Protein AF-A0A928WT22-F1 (afdb_monomer_lite)

Sequence (74 aa):
MANTPVTVDIQILKSLIKESVREVLKEEWFGLWQSFIPEVSDAEQAEIDQMSGCPSDYDADDFIDMTGWLADEG

pLDDT: mean 84.65, std 9.91, range [53.38, 95.5]

Secondary structure (DSSP, 8-state):
---------HHHHHHHHHHHHHHHHHHHHHHHHHHHSPP--HHHHHHHHHHH--GGG--GGG-----GGGGG--

Radius of gyration: 24.58 Å; chains: 1; bounding box: 57×46×50 Å

Foldseek 3Di:
DDDDDDDDDPVNVVVVVVVVVVVVCVVVVVVVVVVPDDDDDPVRVVVCCVVPNDPVPDDPVPDDPPCPVVVPPD

Structure (mmCIF, N/CA/C/O backbone):
data_AF-A0A928WT22-F1
#
_entry.id   AF-A0A928WT22-F1
#
loop_
_atom_site.group_PDB
_atom_site.id
_atom_site.type_symbol
_atom_site.label_atom_id
_atom_site.label_alt_id
_atom_site.label_comp_id
_atom_site.label_asym_id
_atom_site.label_entity_id
_atom_site.label_seq_id
_atom_site.pdbx_PDB_ins_code
_atom_site.Cartn_x
_atom_site.Cartn_y
_atom_site.Cartn_z
_atom_site.occupancy
_atom_site.B_iso_or_equiv
_atom_site.auth_seq_id
_atom_site.auth_comp_id
_atom_site.auth_asym_id
_atom_site.auth_atom_id
_atom_site.pdbx_PDB_model_num
ATOM 1 N N . MET A 1 1 ? -39.927 13.884 29.766 1.00 53.38 1 MET A N 1
ATOM 2 C CA . MET A 1 1 ? -39.404 12.739 28.991 1.00 53.38 1 MET A CA 1
ATOM 3 C C . MET A 1 1 ? -38.399 12.035 29.883 1.00 53.38 1 MET A C 1
ATOM 5 O O . MET A 1 1 ? -37.482 12.695 30.350 1.00 53.38 1 MET A O 1
ATOM 9 N N . ALA A 1 2 ? -38.644 10.779 30.255 1.00 58.72 2 ALA A N 1
ATOM 10 C CA . ALA A 1 2 ? -37.740 10.048 31.139 1.00 58.72 2 ALA A CA 1
ATOM 11 C C . ALA A 1 2 ? -36.482 9.650 30.353 1.00 58.72 2 ALA A C 1
ATOM 13 O O . ALA A 1 2 ? -36.602 9.023 29.304 1.00 58.72 2 ALA A O 1
ATOM 14 N N . ASN A 1 3 ? -35.299 10.029 30.842 1.00 67.69 3 ASN A N 1
ATOM 15 C CA . ASN A 1 3 ? -34.028 9.539 30.313 1.00 67.69 3 ASN A CA 1
ATOM 16 C C . ASN A 1 3 ? -33.877 8.076 30.728 1.00 67.69 3 ASN A C 1
ATOM 18 O O . ASN A 1 3 ? -33.502 7.779 31.862 1.00 67.69 3 ASN A O 1
ATOM 22 N N . THR A 1 4 ? -34.226 7.163 29.828 1.00 63.69 4 THR A N 1
ATOM 23 C CA . THR A 1 4 ? -33.972 5.738 30.019 1.00 63.69 4 THR A CA 1
ATOM 24 C C . THR A 1 4 ? -32.463 5.505 29.916 1.00 63.69 4 THR A C 1
ATOM 26 O O . THR A 1 4 ? -31.869 5.890 28.906 1.00 63.69 4 THR A O 1
ATOM 29 N N . PRO A 1 5 ? -31.812 4.920 30.935 1.00 72.00 5 PRO A N 1
ATOM 30 C CA . PRO A 1 5 ? -30.390 4.628 30.861 1.00 72.00 5 PRO A CA 1
ATOM 31 C C . PRO A 1 5 ? -30.153 3.586 29.767 1.00 72.00 5 PRO A C 1
ATOM 33 O O . PRO A 1 5 ? -30.661 2.468 29.834 1.00 72.00 5 PRO A O 1
ATOM 36 N N . VAL A 1 6 ? -29.390 3.970 28.746 1.00 73.00 6 VAL A N 1
ATOM 37 C CA . VAL A 1 6 ? -28.922 3.051 27.710 1.00 73.00 6 VAL A CA 1
ATOM 38 C C . VAL A 1 6 ? -27.864 2.158 28.350 1.00 73.00 6 VAL A C 1
ATOM 40 O O . VAL A 1 6 ? -26.742 2.587 28.610 1.00 73.00 6 VAL A O 1
ATOM 43 N N . THR A 1 7 ? -28.232 0.919 28.652 1.00 76.31 7 THR A N 1
ATOM 44 C CA . THR A 1 7 ? -27.297 -0.093 29.141 1.00 76.31 7 THR A CA 1
ATOM 45 C C . THR A 1 7 ? -26.643 -0.762 27.940 1.00 76.31 7 THR A C 1
ATOM 47 O O . THR A 1 7 ? -27.274 -1.568 27.258 1.00 76.31 7 THR A O 1
ATOM 50 N N . VAL A 1 8 ? -25.392 -0.406 27.659 1.00 76.69 8 VAL A N 1
ATOM 51 C CA . VAL A 1 8 ? -24.581 -1.067 26.630 1.00 76.69 8 VAL A CA 1
ATOM 52 C C . VAL A 1 8 ? -23.731 -2.136 27.303 1.00 76.69 8 VAL A C 1
ATOM 54 O O . VAL A 1 8 ? -23.032 -1.850 28.277 1.00 76.69 8 VAL A O 1
ATOM 57 N N . ASP A 1 9 ? -23.787 -3.363 26.790 1.00 90.12 9 ASP A N 1
ATOM 58 C CA . ASP A 1 9 ? -22.870 -4.419 27.209 1.00 90.12 9 ASP A CA 1
ATOM 59 C C . ASP A 1 9 ? -21.422 -3.982 26.936 1.00 90.12 9 ASP A C 1
ATOM 61 O O . ASP A 1 9 ? -21.067 -3.543 25.838 1.00 90.12 9 ASP A O 1
ATOM 65 N N . ILE A 1 10 ? -20.572 -4.086 27.955 1.00 91.50 10 ILE A N 1
ATOM 66 C CA . ILE A 1 10 ? -19.213 -3.548 27.896 1.00 91.50 10 ILE A CA 1
ATOM 67 C C . ILE A 1 10 ? -18.338 -4.259 26.853 1.00 91.50 10 ILE A C 1
ATOM 69 O O . ILE A 1 10 ? -17.393 -3.659 26.343 1.00 91.50 10 ILE A O 1
ATOM 73 N N . GLN A 1 11 ? -18.630 -5.521 26.525 1.00 93.81 11 GLN A N 1
ATOM 74 C CA . GLN A 1 11 ? -17.923 -6.270 25.488 1.00 93.81 11 GLN A CA 1
ATOM 75 C C . GLN A 1 11 ? -18.346 -5.803 24.101 1.00 93.81 11 GLN A C 1
ATOM 77 O O . GLN A 1 11 ? -17.478 -5.607 23.253 1.00 93.81 11 GLN A O 1
ATOM 82 N N . ILE A 1 12 ? -19.640 -5.534 23.902 1.00 90.50 12 ILE A N 1
ATOM 83 C CA . ILE A 1 12 ? -20.159 -4.967 22.648 1.00 90.50 12 ILE A CA 1
ATOM 84 C C . ILE A 1 12 ? -19.549 -3.584 22.394 1.00 90.50 12 ILE A C 1
ATOM 86 O O . ILE A 1 12 ? -19.110 -3.282 21.284 1.00 90.50 12 ILE A O 1
ATOM 90 N N . LEU A 1 13 ? -19.451 -2.747 23.430 1.00 92.25 13 LEU A N 1
ATOM 91 C CA . LEU A 1 13 ? -18.814 -1.437 23.300 1.00 92.25 13 LEU A CA 1
ATOM 92 C C . LEU A 1 13 ? -17.327 -1.562 22.936 1.00 92.25 13 LEU A C 1
ATOM 94 O O . LEU A 1 13 ? -16.842 -0.862 22.049 1.00 92.25 13 LEU A O 1
ATOM 98 N N . LYS A 1 14 ? -16.600 -2.482 23.581 1.00 92.38 14 LYS A N 1
ATOM 99 C CA . LYS A 1 14 ? -15.185 -2.739 23.274 1.00 92.38 14 LYS A CA 1
ATOM 100 C C . LYS A 1 14 ? -14.982 -3.265 21.859 1.00 92.38 14 LYS A C 1
ATOM 102 O O . LYS A 1 14 ? -14.031 -2.843 21.208 1.00 92.38 14 LYS A O 1
ATOM 107 N N . SER A 1 15 ? -15.836 -4.172 21.383 1.00 94.06 15 SER A N 1
ATOM 108 C CA . SER A 1 15 ? -15.734 -4.682 20.015 1.00 94.06 15 SER A CA 1
ATOM 109 C C . SER A 1 15 ? -15.995 -3.582 18.996 1.00 94.06 15 SER A C 1
ATOM 111 O O . SER A 1 15 ? -15.249 -3.478 18.030 1.00 94.06 15 SER A O 1
ATOM 113 N N . LEU A 1 16 ? -16.987 -2.723 19.251 1.00 93.81 16 LEU A N 1
ATOM 114 C CA . LEU A 1 16 ? -17.311 -1.610 18.365 1.00 93.81 16 LEU A CA 1
ATOM 115 C C . LEU A 1 16 ? -16.150 -0.611 18.267 1.00 93.81 16 LEU A C 1
ATOM 117 O O . LEU A 1 16 ? -15.737 -0.262 17.167 1.00 93.81 16 LEU A O 1
ATOM 121 N N . ILE A 1 17 ? -15.569 -0.222 19.407 1.00 93.56 17 ILE A N 1
ATOM 122 C CA . ILE A 1 17 ? -14.393 0.664 19.452 1.00 93.56 17 ILE A CA 1
ATOM 123 C C . ILE A 1 17 ? -13.191 0.012 18.759 1.00 93.56 17 ILE A C 1
ATOM 125 O O . ILE A 1 17 ? -12.442 0.670 18.041 1.00 93.56 17 ILE A O 1
ATOM 129 N N . LYS A 1 18 ? -12.978 -1.290 18.976 1.00 95.50 18 LYS A N 1
ATOM 130 C CA . LYS A 1 18 ? -11.864 -2.015 18.359 1.00 95.50 18 LYS A CA 1
ATOM 131 C C . LYS A 1 18 ? -11.989 -2.042 16.839 1.00 95.50 18 LYS A C 1
ATOM 133 O O . LYS A 1 18 ? -10.971 -1.900 16.166 1.00 95.50 18 LYS A O 1
ATOM 138 N N . GLU A 1 19 ? -13.196 -2.235 16.318 1.00 93.75 19 GLU A N 1
ATOM 139 C CA . GLU A 1 19 ? -13.419 -2.261 14.875 1.00 93.75 19 GLU A CA 1
ATOM 140 C C . GLU A 1 19 ? -13.277 -0.867 14.266 1.00 93.75 19 GLU A C 1
ATOM 142 O O . GLU A 1 19 ? -12.547 -0.716 13.293 1.00 93.75 19 GLU A O 1
ATOM 147 N N . SER A 1 20 ? -13.832 0.168 14.905 1.00 90.19 20 SER A N 1
ATOM 148 C CA . SER A 1 20 ? -13.690 1.542 14.409 1.00 90.19 20 SER A CA 1
ATOM 149 C C . SER A 1 20 ? -12.230 2.009 14.399 1.00 90.19 20 SER A C 1
ATOM 151 O O . SER A 1 20 ? -11.787 2.655 13.458 1.00 90.19 20 SER A O 1
ATOM 153 N N . VAL A 1 21 ? -11.441 1.660 15.422 1.00 91.50 21 VAL A N 1
ATOM 154 C CA . VAL A 1 21 ? -9.999 1.971 15.451 1.00 91.5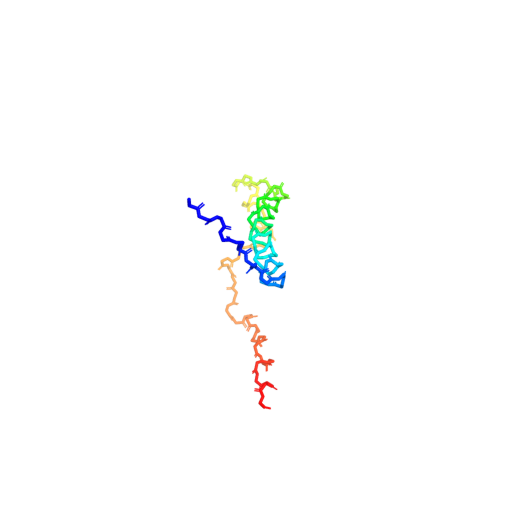0 21 VAL A CA 1
ATOM 155 C C . VAL A 1 21 ? -9.238 1.161 14.402 1.00 91.50 21 VAL A C 1
ATOM 157 O O . VAL A 1 21 ? -8.326 1.685 13.771 1.00 91.50 21 VAL A O 1
ATOM 160 N N . ARG A 1 22 ? -9.589 -0.114 14.203 1.00 93.00 22 ARG A N 1
ATOM 161 C CA . ARG A 1 22 ? -8.965 -0.966 13.182 1.00 93.00 22 ARG A CA 1
ATOM 162 C C . ARG A 1 22 ? -9.186 -0.413 11.780 1.00 93.00 22 ARG A C 1
ATOM 164 O O . ARG A 1 22 ? -8.258 -0.461 10.982 1.00 93.00 22 ARG A O 1
ATOM 171 N N . GLU A 1 23 ? -10.392 0.048 11.484 1.00 90.75 23 GLU A N 1
ATOM 172 C CA . GLU A 1 23 ? -10.744 0.640 10.195 1.00 90.75 23 GLU A CA 1
ATOM 173 C C . GLU A 1 23 ? -9.904 1.889 9.922 1.00 90.75 23 GLU A C 1
ATOM 175 O O . GLU A 1 23 ? -9.155 1.907 8.950 1.00 90.75 23 GLU A O 1
ATOM 180 N N . VAL A 1 24 ? -9.892 2.841 10.861 1.00 87.94 24 VAL A N 1
ATOM 181 C CA . VAL A 1 24 ? -9.067 4.057 10.759 1.00 87.94 24 VAL A CA 1
ATOM 182 C C . VAL A 1 24 ? -7.588 3.713 10.598 1.00 87.94 24 VAL A C 1
ATOM 184 O O . VAL A 1 24 ? -6.907 4.263 9.741 1.00 87.94 24 VAL A O 1
ATOM 187 N N . LEU A 1 25 ? -7.073 2.762 11.383 1.00 86.31 25 LEU A N 1
ATOM 188 C CA . LEU A 1 25 ? -5.680 2.343 11.256 1.00 86.31 25 LEU A CA 1
ATOM 189 C C . LEU A 1 25 ? -5.380 1.735 9.887 1.00 86.31 25 LEU A C 1
ATOM 191 O O . LEU A 1 25 ? -4.291 1.960 9.387 1.00 86.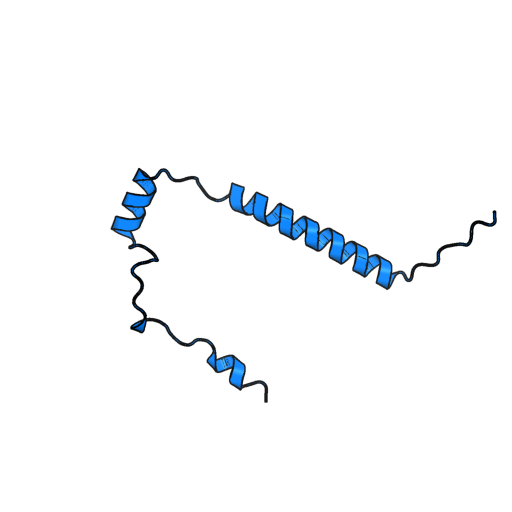31 25 LEU A O 1
ATOM 195 N N . LYS A 1 26 ? -6.291 0.976 9.270 1.00 86.00 26 LYS A N 1
ATOM 196 C CA . LYS A 1 26 ? -6.062 0.426 7.924 1.00 86.00 26 LYS A CA 1
ATOM 197 C C . LYS A 1 26 ? -5.958 1.532 6.876 1.00 86.00 26 LYS A C 1
ATOM 199 O O . LYS A 1 26 ? -5.079 1.460 6.022 1.00 86.00 26 LYS A O 1
ATOM 204 N N . GLU A 1 27 ? -6.835 2.528 6.951 1.00 84.25 27 GLU A N 1
ATOM 205 C CA . GLU A 1 27 ? -6.854 3.656 6.016 1.00 84.25 27 GLU A CA 1
ATOM 206 C C . GLU A 1 27 ? -5.594 4.517 6.160 1.00 84.25 27 GLU A C 1
ATOM 208 O O . GLU A 1 27 ? -4.862 4.732 5.193 1.00 84.25 27 GLU A O 1
ATOM 213 N N . GLU A 1 28 ? -5.276 4.921 7.388 1.00 88.69 28 GLU A N 1
ATOM 214 C CA . GLU A 1 28 ? -4.113 5.763 7.675 1.00 88.69 28 GLU A CA 1
ATOM 215 C C . GLU A 1 28 ? -2.788 5.025 7.440 1.00 88.69 28 GLU A C 1
ATOM 217 O O . GLU A 1 28 ? -1.804 5.625 7.005 1.00 88.69 28 GLU A O 1
ATOM 222 N N . TRP A 1 29 ? -2.739 3.708 7.675 1.00 88.75 29 TRP A N 1
ATOM 223 C CA . TRP A 1 29 ? -1.547 2.905 7.392 1.00 88.75 29 TRP A CA 1
ATOM 224 C C . TRP A 1 29 ? -1.247 2.880 5.901 1.00 88.75 29 TRP A C 1
ATOM 226 O O . TRP A 1 29 ? -0.084 3.001 5.528 1.00 88.75 29 TRP A O 1
ATOM 236 N N . PHE A 1 30 ? -2.260 2.766 5.042 1.00 82.38 30 PHE A N 1
ATOM 237 C CA . PHE A 1 30 ? -2.036 2.815 3.601 1.00 82.38 30 PHE A CA 1
ATOM 238 C C . PHE A 1 30 ? -1.432 4.158 3.176 1.00 82.38 30 PHE A C 1
ATOM 240 O O . PHE A 1 30 ? -0.421 4.167 2.477 1.00 82.38 30 PHE A O 1
ATOM 247 N N . GLY A 1 31 ? -1.972 5.275 3.674 1.00 86.88 31 GLY A N 1
ATOM 248 C CA . GLY A 1 31 ? -1.416 6.606 3.407 1.00 86.88 31 GLY A CA 1
ATOM 249 C C . GLY A 1 31 ? 0.021 6.766 3.918 1.00 86.88 31 GLY A C 1
ATOM 250 O O . GLY A 1 31 ? 0.895 7.256 3.202 1.00 86.88 31 GLY A O 1
ATOM 251 N N . LEU A 1 32 ? 0.305 6.279 5.128 1.00 86.12 32 LEU A N 1
ATOM 252 C CA . LEU A 1 32 ? 1.660 6.261 5.677 1.00 86.12 32 LEU A CA 1
ATOM 253 C C . LEU A 1 32 ? 2.608 5.394 4.834 1.00 86.12 32 LEU A C 1
ATOM 255 O O . LEU A 1 32 ? 3.740 5.788 4.575 1.00 86.12 32 LEU A O 1
ATOM 259 N N . TRP A 1 33 ? 2.156 4.217 4.403 1.00 87.06 33 TRP A N 1
ATOM 260 C CA . TRP A 1 33 ? 2.946 3.302 3.584 1.00 87.06 33 TRP A CA 1
ATOM 261 C C . TRP A 1 33 ? 3.266 3.908 2.219 1.00 87.06 33 TRP A C 1
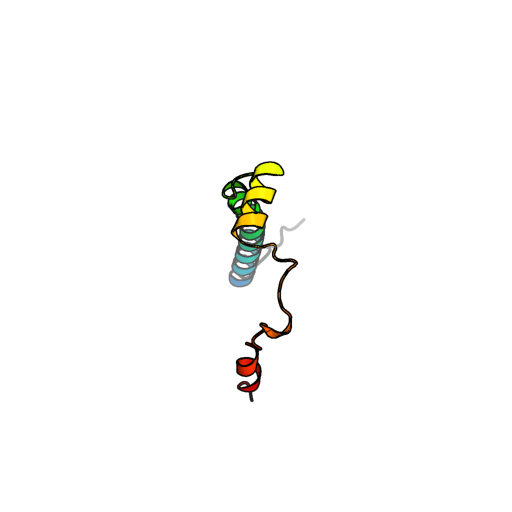ATOM 263 O O . TRP A 1 33 ? 4.416 3.860 1.795 1.00 87.06 33 TRP A O 1
ATOM 273 N N . GLN A 1 34 ? 2.294 4.567 1.586 1.00 85.81 34 GLN A N 1
ATOM 274 C CA . GLN A 1 34 ? 2.525 5.333 0.362 1.00 85.81 34 GLN A CA 1
ATOM 275 C C . GLN A 1 34 ? 3.564 6.439 0.563 1.00 85.81 34 GLN A C 1
ATOM 277 O O . GLN A 1 34 ? 4.425 6.610 -0.291 1.00 85.81 34 GLN A O 1
ATOM 282 N N . SER A 1 35 ? 3.556 7.131 1.708 1.00 87.50 35 SER A N 1
ATOM 283 C CA . SER A 1 35 ? 4.571 8.148 2.023 1.00 87.50 35 SER A CA 1
ATOM 284 C C . SER A 1 35 ? 5.996 7.590 2.149 1.00 87.50 35 SER A C 1
ATOM 286 O O . SER A 1 35 ? 6.947 8.371 2.096 1.00 87.50 35 SER A O 1
ATOM 288 N N . PHE A 1 36 ? 6.167 6.284 2.365 1.00 89.62 36 PHE A N 1
ATOM 289 C CA . PHE A 1 36 ? 7.485 5.647 2.414 1.00 89.62 36 PHE A CA 1
ATOM 290 C C . PHE A 1 36 ? 7.981 5.177 1.044 1.00 89.62 36 PHE A C 1
ATOM 292 O O . PHE A 1 36 ? 9.157 4.828 0.923 1.00 89.62 36 PHE A O 1
ATOM 299 N N . ILE A 1 37 ? 7.116 5.149 0.029 1.00 87.50 37 ILE A N 1
ATOM 300 C CA . ILE A 1 37 ? 7.495 4.735 -1.318 1.00 87.50 37 ILE A CA 1
ATOM 301 C C . ILE A 1 37 ? 8.121 5.938 -2.029 1.00 87.50 37 ILE A C 1
ATOM 303 O O . ILE A 1 37 ? 7.463 6.971 -2.158 1.00 87.50 37 ILE A O 1
ATOM 307 N N . PRO A 1 38 ? 9.382 5.840 -2.481 1.00 86.25 38 PRO A N 1
ATOM 308 C CA . PRO A 1 38 ? 9.992 6.901 -3.264 1.00 86.25 38 PRO A CA 1
ATOM 309 C C . PRO A 1 38 ? 9.276 7.033 -4.610 1.00 86.25 38 PRO A C 1
ATOM 311 O O . PRO A 1 38 ? 9.006 6.037 -5.282 1.00 86.25 38 PRO A O 1
ATOM 314 N N . GLU A 1 39 ? 8.989 8.270 -5.006 1.00 88.38 39 GLU A N 1
ATOM 315 C CA . GLU A 1 39 ? 8.532 8.557 -6.362 1.00 88.38 39 GLU A CA 1
ATOM 316 C C . GLU A 1 39 ? 9.685 8.323 -7.343 1.00 88.38 39 GLU A C 1
ATOM 318 O O . GLU A 1 39 ? 10.822 8.720 -7.082 1.00 88.38 39 GLU A O 1
ATOM 323 N N . VAL A 1 40 ? 9.380 7.679 -8.466 1.00 90.50 40 VAL A N 1
ATOM 324 C CA . VAL A 1 40 ? 10.310 7.461 -9.576 1.00 90.50 40 VAL A CA 1
ATOM 325 C C . VAL A 1 40 ? 9.740 8.115 -10.824 1.00 90.50 40 VAL A C 1
ATOM 327 O O . VAL A 1 40 ? 8.540 8.032 -11.094 1.00 90.50 40 VAL A O 1
ATOM 330 N N . SER A 1 41 ? 10.591 8.804 -11.574 1.00 94.25 41 SER A N 1
ATOM 331 C CA . SER A 1 41 ? 10.233 9.329 -12.889 1.00 94.25 41 SER A CA 1
ATOM 332 C C . SER A 1 41 ? 10.123 8.206 -13.920 1.00 94.25 41 SER A C 1
ATOM 334 O O . SER A 1 41 ? 10.701 7.134 -13.754 1.00 94.25 41 SER A O 1
ATOM 336 N N . ASP A 1 42 ? 9.449 8.474 -15.040 1.00 94.44 42 ASP A N 1
ATOM 337 C CA . ASP A 1 42 ? 9.322 7.501 -16.135 1.00 94.44 42 ASP A CA 1
ATOM 338 C C . ASP A 1 42 ? 10.688 7.035 -16.674 1.00 94.44 42 ASP A C 1
ATOM 340 O O . ASP A 1 42 ? 10.841 5.888 -17.088 1.00 94.44 42 ASP A O 1
ATOM 344 N N . ALA A 1 43 ? 11.695 7.917 -16.657 1.00 95.50 43 ALA A N 1
ATOM 345 C CA . ALA A 1 43 ? 13.054 7.576 -17.068 1.00 95.50 43 ALA A CA 1
ATOM 346 C C . ALA A 1 43 ? 13.720 6.611 -16.074 1.00 95.50 43 ALA A C 1
ATOM 348 O O . ALA A 1 43 ? 14.286 5.604 -16.490 1.00 95.50 43 ALA A O 1
ATOM 349 N N . GLU A 1 44 ? 13.606 6.885 -14.771 1.00 94.00 44 GLU A N 1
ATOM 350 C CA . GLU A 1 44 ? 14.135 6.010 -13.717 1.00 94.00 44 GLU A CA 1
ATOM 351 C C . GLU A 1 44 ? 13.417 4.654 -13.709 1.00 94.00 44 GLU A C 1
ATOM 353 O O . GLU A 1 44 ? 14.065 3.618 -13.584 1.00 94.00 44 GLU A O 1
ATOM 358 N N . GLN A 1 45 ? 12.096 4.636 -13.916 1.00 92.94 45 GLN A N 1
ATOM 359 C CA . GLN A 1 45 ? 11.336 3.393 -14.038 1.00 92.94 45 GLN A CA 1
ATOM 360 C C . GLN A 1 45 ? 11.793 2.570 -15.252 1.00 92.94 45 GLN A C 1
ATOM 362 O O . GLN A 1 45 ? 11.992 1.366 -15.125 1.00 92.94 45 GLN A O 1
ATOM 367 N N . ALA A 1 46 ? 12.041 3.204 -16.403 1.00 92.69 46 ALA A N 1
ATOM 368 C CA . ALA A 1 46 ? 12.543 2.508 -17.589 1.00 92.69 46 ALA A CA 1
ATOM 369 C C . ALA A 1 46 ? 13.943 1.898 -17.377 1.00 92.69 46 ALA A C 1
ATOM 371 O O . ALA A 1 46 ? 14.226 0.812 -17.886 1.00 92.69 46 ALA A O 1
ATOM 372 N N . GLU A 1 47 ? 14.817 2.566 -16.618 1.00 94.50 47 GLU A N 1
ATOM 373 C CA . GLU A 1 47 ? 16.123 2.015 -16.229 1.00 94.50 47 GLU A CA 1
ATOM 374 C C . GLU A 1 47 ? 15.973 0.792 -15.310 1.00 94.50 47 GLU A C 1
ATOM 376 O O . GLU A 1 47 ? 16.651 -0.221 -15.507 1.00 94.50 47 GLU A O 1
ATOM 381 N N . ILE A 1 48 ? 15.054 0.857 -14.339 1.00 91.75 48 ILE A N 1
ATOM 382 C CA . ILE A 1 48 ? 14.737 -0.262 -13.439 1.00 91.75 48 ILE A CA 1
ATOM 383 C C . ILE A 1 48 ? 14.215 -1.459 -14.236 1.00 91.75 48 ILE A C 1
ATOM 385 O O . ILE A 1 48 ? 14.714 -2.572 -14.044 1.00 91.75 48 ILE A O 1
ATOM 389 N N . ASP A 1 49 ? 13.267 -1.229 -15.146 1.00 93.00 49 ASP A N 1
ATOM 390 C CA . ASP A 1 49 ? 1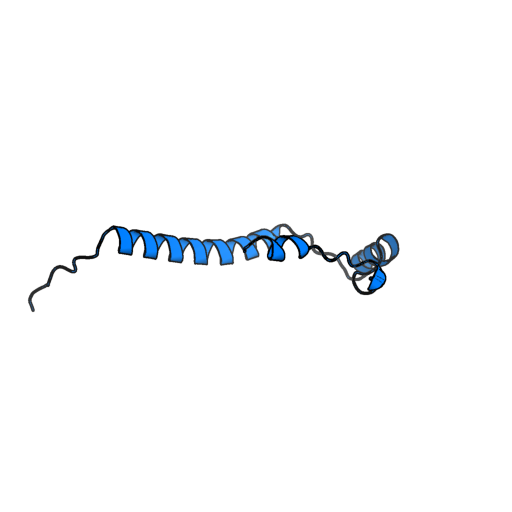2.661 -2.267 -15.982 1.00 93.00 49 ASP A CA 1
ATOM 391 C C . ASP A 1 49 ? 13.702 -2.909 -16.910 1.00 93.00 49 ASP A C 1
ATOM 393 O O . ASP A 1 49 ? 13.715 -4.126 -17.090 1.00 93.00 49 ASP A O 1
ATOM 397 N N . GLN A 1 50 ? 14.637 -2.125 -17.458 1.00 91.56 50 GLN A N 1
ATOM 398 C CA . GLN A 1 50 ? 15.730 -2.663 -18.270 1.00 91.56 50 GLN A CA 1
ATOM 399 C C . GLN A 1 50 ? 16.688 -3.542 -17.450 1.00 91.56 50 GLN A C 1
ATOM 401 O O . GLN A 1 50 ? 17.194 -4.542 -17.964 1.00 91.56 50 GLN A O 1
ATOM 406 N N . MET A 1 51 ? 16.968 -3.172 -16.198 1.00 90.88 51 MET A N 1
ATOM 407 C CA . MET A 1 51 ? 17.894 -3.909 -15.334 1.00 90.88 51 MET A CA 1
ATOM 408 C C . MET A 1 51 ? 17.262 -5.161 -14.715 1.00 90.88 51 MET A C 1
ATOM 410 O O . MET A 1 51 ? 17.940 -6.178 -14.566 1.00 90.88 51 MET A O 1
ATOM 414 N N . SER A 1 52 ? 15.991 -5.073 -14.325 1.00 87.81 52 SER A N 1
ATOM 415 C CA . SER A 1 52 ? 15.316 -6.073 -13.486 1.00 87.81 52 SER A CA 1
ATOM 416 C C . SER A 1 52 ? 14.252 -6.877 -14.235 1.00 87.81 52 SER A C 1
ATOM 418 O O . SER A 1 52 ? 13.756 -7.864 -13.695 1.00 87.81 52 SER A O 1
ATOM 420 N N . GLY A 1 53 ? 13.924 -6.485 -15.468 1.00 86.06 53 GLY A N 1
ATOM 421 C CA . GLY A 1 53 ? 12.775 -6.991 -16.214 1.00 86.06 53 GLY A CA 1
ATOM 422 C C . GLY A 1 53 ? 11.477 -6.297 -15.799 1.00 86.06 53 GLY A C 1
ATOM 423 O O . GLY A 1 53 ? 11.401 -5.654 -14.750 1.00 86.06 53 GLY A O 1
ATOM 424 N N . CYS A 1 54 ? 10.438 -6.432 -16.623 1.00 84.56 54 CYS A N 1
ATOM 425 C CA . CYS A 1 54 ? 9.113 -5.929 -16.290 1.00 84.56 54 CYS A CA 1
ATOM 426 C C . CYS A 1 54 ? 8.261 -7.058 -15.691 1.00 84.56 54 CYS A C 1
ATOM 428 O O . CYS A 1 54 ? 8.295 -8.179 -16.203 1.00 84.56 54 CYS A O 1
ATOM 430 N N . PRO A 1 55 ? 7.424 -6.800 -14.667 1.00 83.69 55 PRO A N 1
ATOM 431 C CA . PRO A 1 55 ? 6.479 -7.795 -14.164 1.00 83.69 55 PRO A CA 1
ATOM 432 C C . PRO A 1 55 ? 5.515 -8.342 -15.223 1.00 83.69 55 PRO A C 1
ATOM 434 O O . PRO A 1 55 ? 4.911 -9.378 -14.985 1.00 83.69 55 PRO A O 1
ATOM 437 N N . SER A 1 56 ? 5.340 -7.666 -16.367 1.00 84.25 56 SER A N 1
ATOM 438 C CA . SER A 1 56 ? 4.569 -8.183 -17.505 1.00 84.25 56 SER A CA 1
ATOM 439 C C . SER A 1 56 ? 5.254 -9.325 -18.250 1.00 84.25 56 SER A C 1
ATOM 441 O O . SER A 1 56 ? 4.576 -10.074 -18.947 1.00 84.25 56 SER A O 1
ATOM 443 N N . ASP A 1 57 ? 6.569 -9.457 -18.107 1.00 84.88 57 ASP A N 1
ATOM 444 C CA . ASP A 1 57 ? 7.399 -10.401 -18.856 1.00 84.88 57 ASP A CA 1
ATOM 445 C C . ASP A 1 57 ? 7.555 -11.733 -18.107 1.00 84.88 57 ASP A C 1
ATOM 447 O O . ASP A 1 57 ? 8.528 -12.460 -18.302 1.00 84.88 57 ASP A O 1
ATOM 451 N N . TYR A 1 58 ? 6.614 -12.041 -17.210 1.00 84.06 58 TYR A N 1
ATOM 452 C CA . TYR A 1 58 ? 6.625 -13.280 -16.447 1.00 84.06 58 TYR A CA 1
ATOM 453 C C . TYR A 1 58 ? 6.421 -14.492 -17.363 1.00 84.06 58 TYR A C 1
ATOM 455 O O . TYR A 1 58 ? 5.610 -14.456 -18.292 1.00 84.06 58 TYR A O 1
ATOM 463 N N . ASP A 1 59 ? 7.105 -15.595 -17.057 1.00 86.00 59 ASP A N 1
ATOM 464 C CA . ASP A 1 59 ? 6.817 -16.885 -17.675 1.00 86.00 59 ASP A CA 1
ATOM 465 C C . ASP A 1 59 ? 5.718 -17.595 -16.876 1.00 86.00 59 ASP A C 1
ATOM 467 O O . ASP A 1 59 ? 5.820 -17.766 -15.660 1.00 86.00 59 ASP A O 1
ATOM 471 N N . ALA A 1 60 ? 4.634 -17.984 -17.548 1.00 83.88 60 ALA A N 1
ATOM 472 C CA . ALA A 1 60 ? 3.549 -18.731 -16.920 1.00 83.88 60 ALA A CA 1
ATOM 473 C C . ALA A 1 60 ? 4.013 -20.122 -16.455 1.00 83.88 60 ALA A C 1
ATOM 475 O O . ALA A 1 60 ? 3.461 -20.657 -15.492 1.00 83.88 60 ALA A O 1
ATOM 476 N N . ASP A 1 61 ? 5.040 -20.676 -17.101 1.00 84.31 61 ASP A N 1
ATOM 477 C CA . ASP A 1 61 ? 5.604 -21.979 -16.762 1.00 84.31 61 ASP A CA 1
ATOM 478 C C . ASP A 1 61 ? 6.448 -21.936 -15.466 1.00 84.31 61 ASP A C 1
ATOM 480 O O . ASP A 1 61 ? 6.666 -22.978 -14.846 1.00 84.31 61 ASP A O 1
ATOM 484 N N . ASP A 1 62 ? 6.842 -20.743 -14.992 1.00 81.69 62 ASP A N 1
ATOM 485 C CA . ASP A 1 62 ? 7.564 -20.541 -13.721 1.00 81.69 62 ASP A C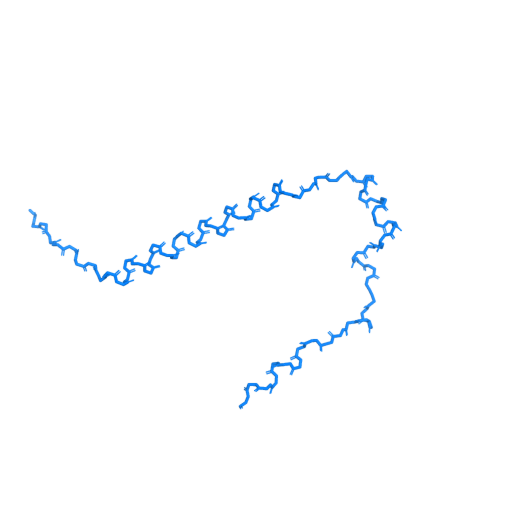A 1
ATOM 486 C C . ASP A 1 62 ? 6.635 -20.495 -12.488 1.00 81.69 62 ASP A C 1
ATOM 488 O O . ASP A 1 62 ? 7.101 -20.425 -11.343 1.00 81.69 62 ASP A O 1
ATOM 492 N N . PHE A 1 63 ? 5.310 -20.535 -12.674 1.00 84.50 63 PHE A N 1
ATOM 493 C CA . PHE A 1 63 ? 4.366 -20.472 -11.557 1.00 84.50 63 PHE A CA 1
ATOM 494 C C . PHE A 1 63 ? 4.332 -21.793 -10.788 1.00 84.50 63 PHE A C 1
ATOM 496 O O . PHE A 1 63 ? 3.854 -22.820 -11.267 1.00 84.50 63 PHE A O 1
AT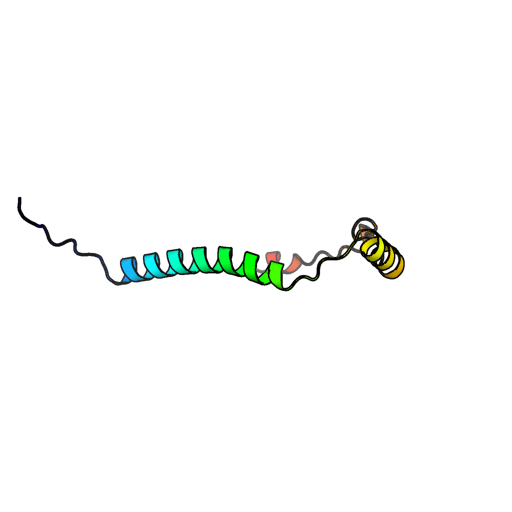OM 503 N N . ILE A 1 64 ? 4.777 -21.743 -9.534 1.00 83.31 64 ILE A N 1
ATOM 504 C CA . ILE A 1 64 ? 4.662 -22.861 -8.599 1.00 83.31 64 ILE A CA 1
ATOM 505 C C . ILE A 1 64 ? 3.306 -22.773 -7.899 1.00 83.31 64 ILE A C 1
ATOM 507 O O . ILE A 1 64 ? 2.995 -21.776 -7.244 1.00 83.31 64 ILE A O 1
ATOM 511 N N . ASP A 1 65 ? 2.512 -23.838 -7.998 1.00 82.38 65 ASP A N 1
ATOM 512 C CA . ASP A 1 65 ? 1.283 -23.968 -7.221 1.00 82.38 65 ASP A CA 1
ATOM 513 C C . ASP A 1 65 ? 1.610 -24.138 -5.728 1.00 82.38 65 ASP A C 1
ATOM 515 O O . ASP A 1 65 ? 1.957 -25.216 -5.244 1.00 82.38 65 ASP A O 1
ATOM 519 N N . MET A 1 66 ? 1.493 -23.037 -4.989 1.00 82.62 66 MET A N 1
ATOM 520 C CA . MET A 1 66 ? 1.696 -22.987 -3.542 1.00 82.62 66 MET A CA 1
ATOM 521 C C . MET A 1 66 ? 0.414 -23.308 -2.761 1.00 82.62 66 MET A C 1
ATOM 523 O O . MET A 1 66 ? 0.384 -23.082 -1.555 1.00 82.62 66 MET A O 1
ATOM 527 N N . THR A 1 67 ? -0.659 -23.790 -3.399 1.00 83.31 67 THR A N 1
ATOM 528 C CA . THR A 1 67 ? -1.968 -24.016 -2.755 1.00 83.31 67 THR A CA 1
ATOM 529 C C . THR A 1 67 ? -2.167 -25.426 -2.197 1.00 83.31 67 THR A C 1
ATOM 531 O O . THR A 1 67 ? -3.201 -25.707 -1.595 1.00 83.31 67 THR A O 1
ATOM 534 N N . GLY A 1 68 ? -1.157 -26.298 -2.291 1.00 79.56 68 GLY A N 1
ATOM 535 C CA . GLY A 1 68 ? -1.226 -27.678 -1.790 1.00 79.56 68 GLY A CA 1
ATOM 536 C C . GLY A 1 68 ? -1.563 -27.820 -0.296 1.00 79.56 68 GLY A C 1
ATOM 537 O O . GLY A 1 68 ? -2.108 -28.842 0.106 1.00 79.56 68 GLY A O 1
ATOM 538 N N . TRP A 1 69 ? -1.317 -26.791 0.522 1.00 80.31 69 TRP A N 1
ATOM 539 C CA . TRP A 1 69 ? -1.677 -26.775 1.949 1.00 80.31 69 TRP A CA 1
ATOM 540 C C . TRP A 1 69 ? -3.185 -26.634 2.213 1.00 80.31 69 TRP A C 1
ATOM 542 O O . TRP A 1 69 ? -3.627 -26.918 3.321 1.00 80.31 69 TRP A O 1
ATOM 552 N N . LEU A 1 70 ? -3.990 -26.225 1.225 1.00 78.38 70 LEU A N 1
ATOM 553 C CA . LEU A 1 70 ? -5.449 -26.137 1.371 1.00 78.38 70 LEU A CA 1
ATOM 554 C C . LEU A 1 70 ? -6.129 -27.516 1.388 1.00 78.38 70 LEU A C 1
ATOM 556 O O . LEU A 1 70 ? -7.284 -27.621 1.790 1.00 78.38 70 LEU A O 1
ATOM 560 N N . ALA A 1 71 ? -5.432 -28.570 0.954 1.00 72.19 71 ALA A N 1
ATOM 561 C CA . ALA A 1 71 ? -5.974 -29.925 0.893 1.00 72.19 71 ALA A CA 1
ATOM 562 C C . ALA A 1 71 ? -5.891 -30.697 2.227 1.00 72.19 71 ALA A C 1
ATOM 564 O O . ALA A 1 71 ? -6.530 -31.739 2.347 1.00 72.19 71 ALA A O 1
ATOM 565 N N . ASP A 1 72 ? -5.144 -30.193 3.218 1.00 62.12 72 ASP A N 1
ATOM 566 C CA . ASP A 1 72 ? -4.942 -30.848 4.524 1.00 62.12 72 ASP A CA 1
ATOM 567 C C . ASP A 1 72 ? -6.003 -30.472 5.585 1.00 62.12 72 ASP A C 1
ATOM 569 O O . ASP A 1 72 ? -5.940 -30.952 6.716 1.00 62.12 72 ASP A O 1
ATOM 573 N N . GLU A 1 73 ? -7.013 -29.663 5.244 1.00 55.09 73 GLU A N 1
ATOM 574 C CA . GLU A 1 73 ? -8.172 -29.399 6.119 1.00 55.09 73 GLU A CA 1
ATOM 575 C C . GLU A 1 73 ? -9.338 -30.373 5.851 1.00 55.09 73 GLU A C 1
ATOM 577 O O . GLU A 1 73 ? -10.441 -29.969 5.473 1.00 55.09 73 GLU A O 1
ATOM 582 N N . GLY A 1 74 ? -9.075 -31.673 6.040 1.00 55.19 74 GLY A N 1
ATOM 583 C CA . GLY A 1 74 ? -10.073 -32.754 6.049 1.00 55.19 74 GLY A CA 1
ATOM 584 C C . GLY A 1 74 ? -10.313 -33.332 7.438 1.00 55.19 74 GLY A C 1
ATOM 585 O O . GLY A 1 74 ? -9.327 -33.792 8.054 1.00 55.19 74 GLY A O 1
#